Protein AF-A0A0D6MD33-F1 (afdb_monomer_lite)

Organism: NCBI:txid53326

Foldseek 3Di:
DDDPPVVVVVVVVVLVVVLVVLLVVCVVPVVLLVLLPDVVLSVVSVCSNVVHDPPDDDPVSVVSNVVSVVVVVVVVVVVD

Sequence (80 aa):
MFRSTSDSASTQCITDLKQRLLKTAVSKNPQILNSVDNQQIKELINQVIAGDDPAMLNHEQINSINEWLETLDQGDERRR

Structure (mmCIF, N/CA/C/O backbone):
data_AF-A0A0D6MD33-F1
#
_entry.id   AF-A0A0D6MD33-F1
#
loop_
_atom_site.group_PDB
_atom_site.i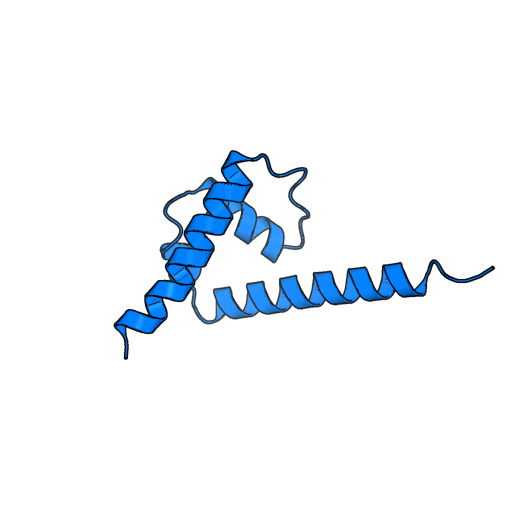d
_atom_site.type_symbol
_atom_site.label_atom_id
_atom_site.label_alt_id
_atom_site.label_comp_id
_atom_site.label_asym_id
_atom_site.label_entity_id
_atom_site.label_seq_id
_atom_site.pdbx_PDB_ins_code
_atom_site.Cartn_x
_atom_site.Cartn_y
_atom_site.Cartn_z
_atom_site.occupancy
_atom_site.B_iso_or_equiv
_atom_site.auth_seq_id
_atom_site.auth_comp_id
_atom_site.auth_asym_id
_atom_site.auth_atom_id
_atom_site.pdbx_PDB_model_num
ATOM 1 N N . MET A 1 1 ? 29.140 3.224 -25.150 1.00 42.03 1 MET A N 1
ATOM 2 C CA . MET A 1 1 ? 28.336 3.932 -24.132 1.00 42.03 1 MET A CA 1
ATOM 3 C C . MET A 1 1 ? 26.990 3.215 -24.041 1.00 42.03 1 MET A C 1
ATOM 5 O O . MET A 1 1 ? 26.095 3.535 -24.799 1.00 42.03 1 MET A O 1
ATOM 9 N N . PHE A 1 2 ? 26.876 2.163 -23.222 1.00 50.47 2 PHE A N 1
ATOM 10 C CA . PHE A 1 2 ? 25.638 1.381 -23.058 1.00 50.47 2 PHE A CA 1
ATOM 11 C C . PHE A 1 2 ? 25.520 0.976 -21.587 1.00 50.47 2 PHE A C 1
ATOM 13 O O . PHE A 1 2 ? 26.024 -0.067 -21.186 1.00 50.47 2 PHE A O 1
ATOM 20 N N . ARG A 1 3 ? 24.957 1.854 -20.755 1.00 44.62 3 ARG A N 1
ATOM 21 C CA . ARG A 1 3 ? 24.738 1.568 -19.327 1.00 44.62 3 ARG A CA 1
ATOM 22 C C . ARG A 1 3 ? 23.351 1.961 -18.811 1.00 44.62 3 ARG A C 1
ATOM 24 O O . ARG A 1 3 ? 23.109 1.831 -17.628 1.00 44.62 3 ARG A O 1
ATOM 31 N N . SER A 1 4 ? 22.432 2.380 -19.680 1.00 49.16 4 SER A N 1
ATOM 32 C CA . SER A 1 4 ? 21.135 2.934 -19.247 1.00 49.16 4 SER A CA 1
ATOM 33 C C . SER A 1 4 ? 19.928 2.031 -19.528 1.00 49.16 4 SER A C 1
ATOM 35 O O . SER A 1 4 ? 18.819 2.377 -19.145 1.00 49.16 4 SER A O 1
ATOM 37 N N . THR A 1 5 ? 20.111 0.882 -20.187 1.00 50.59 5 THR A N 1
ATOM 38 C CA . THR A 1 5 ? 19.014 -0.051 -20.519 1.00 50.59 5 THR A CA 1
ATOM 39 C C . THR A 1 5 ? 18.852 -1.185 -19.506 1.00 50.59 5 THR A C 1
ATOM 41 O O . THR A 1 5 ? 17.748 -1.691 -19.329 1.00 50.59 5 THR A O 1
ATOM 44 N N . SER A 1 6 ? 19.926 -1.588 -18.818 1.00 54.03 6 SER A N 1
ATOM 45 C CA . SER A 1 6 ? 19.839 -2.603 -17.757 1.00 54.03 6 SER A CA 1
ATOM 46 C C . SER A 1 6 ? 19.180 -2.060 -16.491 1.00 54.03 6 SER A C 1
ATOM 48 O O . SER A 1 6 ? 18.411 -2.784 -15.861 1.00 54.03 6 SER A O 1
ATOM 50 N N . ASP A 1 7 ? 19.417 -0.792 -16.147 1.00 62.78 7 ASP A N 1
ATOM 51 C CA . ASP A 1 7 ? 18.845 -0.175 -14.942 1.00 62.78 7 ASP A CA 1
ATOM 52 C C . ASP A 1 7 ? 17.333 0.069 -15.092 1.00 62.78 7 ASP A C 1
ATOM 54 O O . ASP A 1 7 ? 16.571 -0.103 -14.142 1.00 62.78 7 ASP A O 1
ATOM 58 N N . SER A 1 8 ? 16.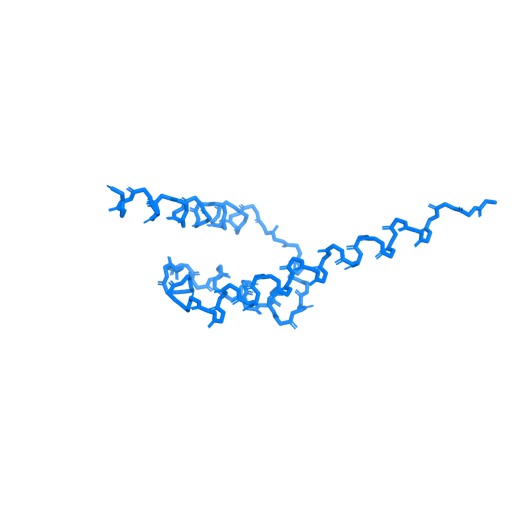858 0.379 -16.302 1.00 67.31 8 SER A N 1
ATOM 59 C CA . SER A 1 8 ? 15.426 0.557 -16.575 1.00 67.31 8 SER A CA 1
ATOM 60 C C . SER A 1 8 ? 14.662 -0.768 -16.624 1.00 67.31 8 SER A C 1
ATOM 62 O O . SER A 1 8 ? 13.598 -0.880 -16.019 1.00 67.31 8 SER A O 1
ATOM 64 N N . ALA A 1 9 ? 15.218 -1.802 -17.266 1.00 76.50 9 ALA A N 1
ATOM 65 C CA . ALA A 1 9 ? 14.600 -3.130 -17.307 1.00 76.50 9 ALA A CA 1
ATOM 66 C C . ALA A 1 9 ? 14.513 -3.782 -15.915 1.00 76.50 9 ALA A C 1
ATOM 68 O O . ALA A 1 9 ? 13.521 -4.434 -15.588 1.00 76.50 9 ALA A O 1
ATOM 69 N N . SER A 1 10 ? 15.534 -3.589 -15.076 1.00 80.38 10 SER A N 1
ATOM 70 C CA . SER A 1 10 ? 15.537 -4.080 -13.694 1.00 80.38 10 SER A CA 1
ATOM 71 C C . SER A 1 10 ? 14.573 -3.299 -12.802 1.00 80.38 10 SER A C 1
ATOM 73 O O . SER A 1 10 ? 13.831 -3.922 -12.045 1.00 80.38 10 SER A O 1
ATOM 75 N N . THR A 1 11 ? 14.503 -1.972 -12.939 1.00 82.94 11 THR A N 1
ATOM 76 C CA . THR A 1 11 ? 13.514 -1.147 -12.224 1.00 82.94 11 THR A CA 1
ATOM 77 C C . THR A 1 11 ? 12.089 -1.570 -12.572 1.00 82.94 11 THR A C 1
ATOM 79 O O . THR A 1 11 ? 11.295 -1.815 -11.667 1.00 82.94 11 THR A O 1
ATOM 82 N N . GLN A 1 12 ? 11.785 -1.753 -13.861 1.00 82.56 12 GLN A N 1
ATOM 83 C CA . GLN A 1 12 ? 10.469 -2.221 -14.302 1.00 82.56 12 GLN A CA 1
ATOM 84 C C . GLN A 1 12 ? 10.141 -3.605 -13.732 1.00 82.56 12 GLN A C 1
ATOM 86 O O . GLN A 1 12 ? 9.068 -3.807 -13.175 1.00 82.56 12 GLN A O 1
ATOM 91 N N . CYS A 1 13 ? 11.088 -4.545 -13.801 1.00 86.44 13 CYS A N 1
ATOM 92 C CA . CYS A 1 13 ? 10.914 -5.886 -13.242 1.00 86.44 13 CYS A CA 1
ATOM 93 C C . CYS A 1 13 ? 10.629 -5.851 -11.730 1.00 86.44 13 CYS A C 1
ATOM 95 O O . CYS A 1 13 ? 9.754 -6.565 -11.243 1.00 86.44 13 CYS A O 1
ATOM 97 N N . ILE A 1 14 ? 11.336 -4.999 -10.979 1.00 85.62 14 ILE A N 1
ATOM 98 C CA . ILE A 1 14 ? 11.124 -4.831 -9.535 1.00 85.62 14 ILE A CA 1
ATOM 99 C C . ILE A 1 14 ? 9.745 -4.225 -9.252 1.00 85.62 14 ILE A C 1
ATOM 101 O O . ILE A 1 14 ? 9.064 -4.683 -8.332 1.00 85.62 14 ILE A O 1
ATOM 105 N N . THR A 1 15 ? 9.319 -3.224 -10.023 1.00 84.38 15 THR A N 1
ATOM 106 C CA . THR A 1 15 ? 7.983 -2.623 -9.897 1.00 84.38 15 THR A CA 1
ATOM 107 C C . THR A 1 15 ? 6.893 -3.661 -10.153 1.00 84.38 15 THR A C 1
ATOM 109 O O . THR A 1 15 ? 6.026 -3.856 -9.298 1.00 84.38 15 THR A O 1
ATOM 112 N N . ASP A 1 16 ? 6.992 -4.411 -11.251 1.00 85.94 16 ASP A N 1
ATOM 113 C CA . ASP A 1 16 ? 6.043 -5.470 -11.601 1.00 85.94 16 ASP A CA 1
ATOM 114 C C . ASP A 1 16 ? 5.998 -6.568 -10.525 1.00 85.94 16 ASP A C 1
ATOM 116 O O . ASP A 1 16 ? 4.927 -7.073 -10.172 1.00 85.94 16 ASP A O 1
ATOM 120 N N . LEU A 1 17 ? 7.158 -6.942 -9.972 1.00 87.38 17 LEU A N 1
ATOM 121 C CA . LEU A 1 17 ? 7.257 -7.918 -8.889 1.00 87.38 17 LEU A CA 1
ATOM 122 C C . LEU A 1 17 ? 6.526 -7.427 -7.634 1.00 87.38 17 LEU A C 1
ATOM 124 O O . LEU A 1 17 ? 5.722 -8.172 -7.070 1.00 87.38 17 LEU A O 1
ATOM 128 N N . LYS A 1 18 ? 6.765 -6.177 -7.215 1.00 85.25 18 LYS A N 1
ATOM 129 C CA . LYS A 1 18 ? 6.091 -5.563 -6.060 1.00 85.25 18 LYS A CA 1
ATOM 130 C C . LYS A 1 18 ? 4.577 -5.509 -6.260 1.00 85.25 18 LYS A C 1
ATOM 132 O O . LYS A 1 18 ? 3.841 -5.929 -5.369 1.00 85.25 18 LYS A O 1
ATOM 137 N N . GLN A 1 19 ? 4.114 -5.077 -7.433 1.00 85.44 19 GLN A N 1
ATOM 138 C CA . GLN A 1 19 ? 2.686 -5.023 -7.764 1.00 85.44 19 GLN A CA 1
ATOM 139 C C . GLN A 1 19 ? 2.038 -6.413 -7.716 1.00 85.44 19 GLN A C 1
ATOM 141 O O . GLN A 1 19 ? 0.993 -6.593 -7.090 1.00 85.44 19 GLN A O 1
ATOM 146 N N . ARG A 1 20 ? 2.669 -7.432 -8.317 1.00 88.69 20 ARG A N 1
ATOM 147 C CA . ARG A 1 20 ? 2.159 -8.816 -8.301 1.00 88.69 20 ARG A CA 1
ATOM 148 C C . ARG A 1 20 ? 2.114 -9.405 -6.897 1.00 88.69 20 ARG A C 1
ATOM 150 O O . ARG A 1 20 ? 1.146 -10.093 -6.564 1.00 88.69 20 ARG A O 1
ATOM 157 N N . LEU A 1 21 ? 3.134 -9.146 -6.080 1.00 88.44 21 LEU A N 1
ATOM 158 C CA . LEU A 1 21 ? 3.167 -9.578 -4.684 1.00 88.44 21 LEU A CA 1
ATOM 159 C C . LEU A 1 21 ? 2.047 -8.918 -3.882 1.00 88.44 21 LEU A C 1
ATOM 161 O O . LEU A 1 21 ? 1.284 -9.629 -3.231 1.00 88.44 21 LEU A O 1
ATOM 165 N N . LEU A 1 22 ? 1.890 -7.597 -3.997 1.00 85.50 22 LEU A N 1
ATOM 166 C CA . LEU A 1 22 ? 0.837 -6.849 -3.312 1.00 85.50 22 LEU A CA 1
ATOM 167 C C . LEU A 1 22 ? -0.558 -7.335 -3.727 1.00 85.50 22 LEU A C 1
ATOM 169 O O . LEU A 1 22 ? -1.374 -7.677 -2.873 1.00 85.50 22 LEU A O 1
ATOM 173 N N . LYS A 1 23 ? -0.803 -7.473 -5.036 1.00 87.69 23 LYS A N 1
ATOM 174 C CA . LYS A 1 23 ? -2.047 -8.027 -5.586 1.00 87.69 23 LYS A CA 1
ATOM 175 C C . LYS A 1 23 ? -2.348 -9.418 -5.035 1.00 87.69 23 LYS A C 1
ATOM 177 O O . LYS A 1 23 ? -3.480 -9.711 -4.655 1.00 87.69 23 LYS A O 1
ATOM 182 N N . THR A 1 24 ? -1.335 -10.279 -4.982 1.00 89.19 24 THR A N 1
ATOM 183 C CA . THR A 1 24 ? -1.478 -11.643 -4.460 1.00 89.19 24 THR A CA 1
ATOM 184 C C . THR A 1 24 ? -1.768 -11.634 -2.961 1.00 89.19 24 THR A C 1
ATOM 186 O O . THR A 1 24 ? -2.633 -12.383 -2.513 1.00 89.19 24 THR A O 1
ATOM 189 N N . ALA A 1 25 ? -1.086 -10.788 -2.187 1.00 86.31 25 ALA A N 1
ATOM 190 C CA . ALA A 1 25 ? -1.292 -10.656 -0.748 1.00 86.31 25 ALA A CA 1
ATOM 191 C C . ALA A 1 25 ? -2.716 -10.184 -0.429 1.00 86.31 25 ALA A C 1
ATOM 193 O O . ALA A 1 25 ? -3.406 -10.828 0.358 1.00 86.31 25 ALA A O 1
ATOM 194 N N . VAL A 1 26 ? -3.192 -9.141 -1.112 1.00 85.50 26 VAL A N 1
ATOM 195 C CA . VAL A 1 26 ? -4.563 -8.633 -0.969 1.00 85.50 26 VAL A CA 1
ATOM 196 C C . VAL A 1 26 ? -5.599 -9.666 -1.409 1.00 85.50 26 VAL A C 1
ATOM 198 O O . VAL A 1 26 ? -6.594 -9.869 -0.721 1.00 85.50 26 VAL A O 1
ATOM 201 N N . SER A 1 27 ? -5.361 -10.379 -2.514 1.00 86.06 27 SER A N 1
ATOM 202 C CA . SER A 1 27 ? -6.274 -11.433 -2.971 1.00 86.06 27 SER A CA 1
ATOM 203 C C . SER A 1 27 ? -6.341 -12.619 -2.005 1.00 86.06 27 SER A C 1
ATOM 205 O O . SER A 1 27 ? -7.397 -13.238 -1.889 1.00 86.06 27 SER A O 1
ATOM 207 N N . LYS A 1 28 ? -5.231 -12.969 -1.344 1.00 87.31 28 LYS A N 1
ATOM 208 C CA . LYS A 1 28 ? -5.183 -14.056 -0.355 1.00 87.31 28 LYS A CA 1
ATOM 209 C C . LYS A 1 28 ? -5.713 -13.632 1.009 1.00 87.31 28 LYS A C 1
ATOM 211 O O . LYS A 1 28 ? -6.242 -14.468 1.735 1.00 87.31 28 LYS A O 1
ATOM 216 N N . ASN A 1 29 ? -5.560 -12.360 1.357 1.00 84.00 29 ASN A N 1
ATOM 217 C CA . ASN A 1 29 ? -6.007 -11.802 2.619 1.00 84.00 29 ASN A CA 1
ATOM 218 C C . ASN A 1 29 ? -6.741 -10.468 2.390 1.00 84.00 29 ASN A C 1
ATOM 220 O O . ASN A 1 29 ? -6.177 -9.396 2.623 1.00 84.00 29 ASN A O 1
ATOM 224 N N . PRO A 1 30 ? -8.019 -10.515 1.969 1.00 82.88 30 PRO A N 1
ATOM 225 C CA . PRO A 1 30 ? -8.804 -9.310 1.704 1.00 82.88 30 PRO A CA 1
ATOM 226 C C . PRO A 1 30 ? -9.034 -8.454 2.958 1.00 82.88 30 PRO A C 1
ATOM 228 O O . PRO A 1 30 ? -9.361 -7.276 2.838 1.00 82.88 30 PRO A O 1
ATOM 231 N N . GLN A 1 31 ? -8.808 -9.003 4.160 1.00 82.06 31 GLN A N 1
ATOM 232 C CA . GLN A 1 31 ? -8.895 -8.246 5.412 1.00 82.06 31 GLN A CA 1
ATOM 233 C C . GLN A 1 31 ? -7.852 -7.125 5.496 1.00 82.06 31 GLN A C 1
ATOM 235 O O . GLN A 1 31 ? -8.095 -6.139 6.181 1.00 82.06 31 GLN A O 1
ATOM 240 N N . ILE A 1 32 ? -6.739 -7.228 4.758 1.00 82.38 32 ILE A N 1
ATOM 241 C CA . ILE A 1 32 ? -5.718 -6.172 4.665 1.00 82.38 32 ILE A CA 1
ATOM 242 C C . ILE A 1 32 ? -6.325 -4.867 4.132 1.00 82.38 32 ILE A C 1
ATOM 244 O O . ILE A 1 32 ? -5.994 -3.795 4.616 1.00 82.38 32 ILE A O 1
ATOM 248 N N . LEU A 1 33 ? -7.252 -4.937 3.170 1.00 80.12 33 LEU A N 1
ATOM 249 C CA . LEU A 1 33 ? -7.963 -3.750 2.675 1.00 80.12 33 LEU A CA 1
ATOM 250 C C . LEU A 1 33 ? -9.117 -3.311 3.583 1.00 80.12 33 LEU A C 1
ATOM 252 O O . LEU A 1 33 ? -9.621 -2.198 3.435 1.00 80.12 33 LEU A O 1
ATOM 256 N N . ASN A 1 34 ? -9.573 -4.188 4.478 1.00 80.06 34 ASN A N 1
ATOM 257 C CA . ASN A 1 34 ? -10.598 -3.859 5.466 1.00 80.06 34 ASN A CA 1
ATOM 258 C C . ASN A 1 34 ? -10.004 -3.183 6.704 1.00 80.06 34 ASN A C 1
ATOM 260 O O . ASN A 1 34 ? -10.734 -2.472 7.377 1.00 80.06 34 ASN A O 1
ATOM 264 N N . SER A 1 35 ? -8.710 -3.375 6.988 1.00 80.94 35 SER A N 1
ATOM 265 C CA . SER A 1 35 ? -8.002 -2.625 8.034 1.00 80.94 35 SER A CA 1
ATOM 266 C C . SER A 1 35 ? -7.619 -1.209 7.601 1.00 80.94 35 SER A C 1
ATOM 268 O O . SER A 1 35 ? -7.134 -0.426 8.411 1.00 80.94 35 SER A O 1
ATOM 270 N N . VAL A 1 36 ? -7.810 -0.875 6.323 1.00 83.25 36 VAL A N 1
ATOM 271 C CA . VAL A 1 36 ? -7.622 0.483 5.819 1.00 83.25 36 VAL A CA 1
ATOM 272 C C . VAL A 1 36 ? -8.876 1.304 6.132 1.00 83.25 36 VAL A C 1
ATOM 274 O O . VAL A 1 36 ? -9.844 1.283 5.369 1.00 83.25 36 VAL A O 1
ATOM 277 N N . ASP A 1 37 ? -8.848 2.066 7.223 1.00 78.69 37 ASP A N 1
ATOM 278 C CA . ASP A 1 37 ? -9.943 2.988 7.566 1.00 78.69 37 ASP A CA 1
ATOM 279 C C . ASP A 1 37 ? -9.991 4.206 6.624 1.00 78.69 37 ASP A C 1
ATOM 281 O O . ASP A 1 37 ? -11.054 4.757 6.327 1.00 78.69 37 ASP A O 1
ATOM 285 N N . ASN A 1 38 ? -8.835 4.613 6.095 1.00 82.31 38 ASN A N 1
ATOM 286 C CA . ASN A 1 38 ? -8.713 5.762 5.205 1.00 82.31 38 ASN A CA 1
ATOM 287 C C . ASN A 1 38 ? -9.004 5.380 3.739 1.00 82.31 38 ASN A C 1
ATOM 289 O O . ASN A 1 38 ? -8.192 4.740 3.067 1.00 82.31 38 ASN A O 1
ATOM 293 N N . GLN A 1 39 ? -10.145 5.833 3.208 1.00 82.06 39 GLN A N 1
ATOM 294 C CA . GLN A 1 39 ? -10.563 5.546 1.827 1.00 82.06 39 GLN A CA 1
ATOM 295 C C . GLN A 1 39 ? -9.534 5.974 0.771 1.00 82.06 39 GLN A C 1
ATOM 297 O O . GLN A 1 39 ? -9.362 5.258 -0.211 1.00 82.06 39 GLN A O 1
ATOM 302 N N . GLN A 1 40 ? -8.793 7.068 0.983 1.00 81.25 40 GLN A N 1
ATOM 303 C CA . GLN A 1 40 ? -7.766 7.499 0.026 1.00 81.25 40 GLN A CA 1
ATOM 304 C C . GLN A 1 40 ? -6.615 6.494 -0.070 1.00 81.25 40 GLN A C 1
ATOM 306 O O . GLN A 1 40 ? -6.147 6.199 -1.167 1.00 81.25 40 GLN A O 1
ATOM 311 N N . ILE A 1 41 ? -6.182 5.920 1.060 1.00 83.06 41 ILE A N 1
ATOM 312 C CA . ILE A 1 41 ? -5.169 4.854 1.061 1.00 83.06 41 ILE A CA 1
ATOM 313 C C . ILE A 1 41 ? -5.715 3.630 0.320 1.00 83.06 41 ILE A C 1
ATOM 315 O O . ILE A 1 41 ? -5.009 3.007 -0.470 1.00 83.06 41 ILE A O 1
ATOM 319 N N . LYS A 1 42 ? -6.986 3.285 0.552 1.00 86.06 42 LYS A N 1
ATOM 320 C CA . LYS A 1 42 ? -7.629 2.125 -0.072 1.00 86.06 42 LYS A CA 1
ATOM 321 C C . LYS A 1 42 ? -7.699 2.268 -1.592 1.00 86.06 42 LYS A C 1
ATOM 323 O O . LYS A 1 42 ? -7.388 1.320 -2.311 1.00 86.06 42 LYS A O 1
ATOM 328 N N . GLU A 1 43 ? -8.083 3.443 -2.083 1.00 85.12 43 GLU A N 1
ATOM 329 C CA . GLU A 1 43 ? -8.087 3.772 -3.512 1.00 85.12 43 GLU A CA 1
ATOM 330 C C . GLU A 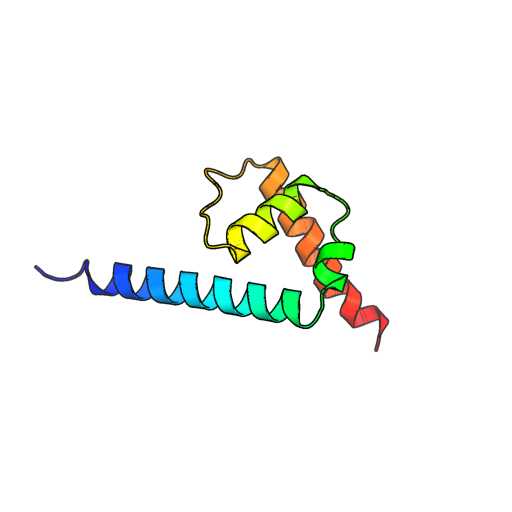1 43 ? -6.682 3.707 -4.109 1.00 85.12 43 GLU A C 1
ATOM 332 O O . GLU A 1 43 ? -6.491 3.092 -5.156 1.00 85.12 43 GLU A O 1
ATOM 337 N N . LEU A 1 44 ? -5.687 4.245 -3.407 1.00 84.44 44 LEU A N 1
ATOM 338 C CA . LEU A 1 44 ? -4.292 4.219 -3.830 1.00 84.44 44 LEU A CA 1
ATOM 339 C C . LEU A 1 44 ? -3.734 2.797 -3.927 1.00 84.44 44 LEU A C 1
ATOM 341 O O . LEU A 1 44 ? -3.110 2.448 -4.925 1.00 84.44 44 LEU A O 1
ATOM 345 N N . ILE A 1 45 ? -3.995 1.939 -2.938 1.00 84.25 45 ILE A N 1
ATOM 346 C CA . ILE A 1 45 ? -3.590 0.528 -2.993 1.00 84.25 45 ILE A CA 1
ATOM 347 C C . ILE A 1 45 ? -4.264 -0.168 -4.181 1.00 84.25 45 ILE A C 1
ATOM 349 O O . ILE A 1 45 ? -3.611 -0.928 -4.895 1.00 84.25 45 ILE A O 1
ATOM 353 N N . ASN A 1 46 ? -5.549 0.105 -4.425 1.00 86.00 46 ASN A N 1
ATOM 354 C CA . ASN A 1 46 ? -6.264 -0.453 -5.572 1.00 86.00 46 ASN A CA 1
ATOM 355 C C . ASN A 1 46 ? -5.668 0.011 -6.909 1.00 86.00 46 ASN A C 1
ATOM 357 O O . ASN A 1 46 ? -5.522 -0.819 -7.803 1.00 86.00 46 ASN A O 1
ATOM 361 N N . GLN A 1 47 ? -5.274 1.281 -7.032 1.00 85.31 47 GLN A N 1
ATOM 362 C CA . GLN A 1 47 ? -4.574 1.814 -8.208 1.00 85.31 47 GLN A CA 1
ATOM 363 C C . GLN A 1 47 ? -3.227 1.108 -8.418 1.00 85.31 47 GLN A C 1
ATOM 365 O O . GLN A 1 47 ? -2.978 0.548 -9.485 1.00 85.31 47 GLN A O 1
ATOM 370 N N . VAL A 1 48 ? -2.404 1.001 -7.369 1.00 83.56 48 VAL A N 1
ATOM 371 C CA . VAL A 1 48 ? -1.105 0.307 -7.438 1.00 83.56 48 VAL A CA 1
ATOM 372 C C . VAL A 1 48 ? -1.273 -1.169 -7.825 1.00 83.56 48 VAL A C 1
ATOM 374 O O . VAL A 1 48 ? -0.486 -1.709 -8.602 1.00 83.56 48 VAL A O 1
ATOM 377 N N . ILE A 1 49 ? -2.314 -1.840 -7.322 1.00 84.31 49 ILE A N 1
ATOM 378 C CA . ILE A 1 49 ? -2.647 -3.232 -7.673 1.00 84.31 49 ILE A CA 1
ATOM 379 C C . ILE A 1 49 ? -3.164 -3.361 -9.113 1.00 84.31 49 ILE A C 1
ATOM 381 O O . ILE A 1 49 ? -2.930 -4.391 -9.758 1.00 84.31 49 ILE A O 1
ATOM 385 N N . ALA A 1 50 ? -3.882 -2.351 -9.608 1.00 82.94 50 ALA A N 1
ATOM 386 C CA . ALA A 1 50 ? -4.343 -2.277 -10.991 1.00 82.94 50 ALA A CA 1
ATOM 387 C C . ALA A 1 50 ? -3.185 -2.053 -11.980 1.00 82.94 50 ALA A C 1
ATOM 389 O O . ALA A 1 50 ? -3.344 -2.332 -13.167 1.00 82.94 50 ALA A O 1
ATOM 390 N N . GLY A 1 51 ? -2.011 -1.657 -11.478 1.00 76.38 51 GLY A N 1
ATOM 391 C CA . GLY A 1 51 ? -0.842 -1.321 -12.285 1.00 76.38 51 GLY A CA 1
ATOM 392 C C . GLY A 1 51 ? -0.777 0.161 -12.644 1.00 76.38 51 GLY A C 1
ATOM 393 O O . GLY A 1 51 ? 0.093 0.545 -13.423 1.00 76.38 51 GLY A O 1
ATOM 394 N N . ASP A 1 52 ? -1.666 0.976 -12.075 1.00 79.25 52 ASP A N 1
ATOM 395 C CA . ASP A 1 52 ? -1.631 2.422 -12.222 1.00 79.25 52 ASP A CA 1
ATOM 396 C C . ASP A 1 52 ? -0.515 2.997 -11.346 1.00 79.25 52 ASP A C 1
ATOM 398 O O . ASP A 1 52 ? -0.261 2.528 -10.231 1.00 79.25 52 ASP A O 1
ATOM 402 N N . ASP A 1 53 ? 0.152 4.024 -11.863 1.00 72.44 53 ASP A N 1
ATOM 403 C CA . ASP A 1 53 ? 1.135 4.798 -11.113 1.00 72.44 53 ASP A CA 1
ATOM 404 C C . ASP A 1 53 ? 0.416 6.015 -10.512 1.00 72.44 53 ASP A C 1
ATOM 406 O O . ASP A 1 53 ? 0.052 6.933 -11.260 1.00 72.44 53 ASP A O 1
ATOM 410 N N . PRO A 1 54 ? 0.109 6.024 -9.199 1.00 67.00 54 PRO A N 1
ATOM 411 C CA . PRO A 1 54 ? -0.560 7.156 -8.586 1.00 67.00 54 PRO A CA 1
ATOM 412 C C . PRO A 1 54 ? 0.364 8.373 -8.673 1.00 67.00 54 PRO A C 1
ATOM 414 O O . PRO A 1 54 ? 1.413 8.443 -8.029 1.00 67.00 54 PRO A O 1
ATOM 417 N N . ALA A 1 55 ? -0.028 9.336 -9.505 1.00 59.84 55 ALA A N 1
ATOM 418 C CA . ALA A 1 55 ? 0.717 10.569 -9.698 1.00 59.84 55 ALA A CA 1
ATOM 419 C C . ALA A 1 55 ? 0.952 11.262 -8.346 1.00 59.84 55 ALA A C 1
ATOM 421 O O . ALA A 1 55 ? 0.007 11.461 -7.591 1.00 59.84 55 ALA A O 1
ATOM 422 N N . MET A 1 56 ? 2.219 11.604 -8.074 1.00 65.88 56 MET A N 1
ATOM 423 C CA . MET A 1 56 ? 2.732 12.324 -6.898 1.00 65.88 56 MET A CA 1
ATOM 424 C C . MET A 1 56 ? 1.861 12.253 -5.636 1.00 65.88 56 MET A C 1
ATOM 426 O O . MET A 1 56 ? 0.983 13.085 -5.410 1.00 65.88 56 MET A O 1
ATOM 430 N N . LEU A 1 57 ? 2.199 11.309 -4.760 1.00 78.75 57 LEU A N 1
ATOM 431 C CA . LEU A 1 57 ? 1.644 11.253 -3.412 1.00 78.75 57 LEU A CA 1
ATOM 432 C C . LEU A 1 57 ? 2.048 12.497 -2.623 1.00 78.75 57 LEU A C 1
ATOM 434 O O . LEU A 1 57 ? 3.225 12.866 -2.585 1.00 78.75 57 LEU A O 1
ATOM 438 N N . ASN A 1 58 ? 1.080 13.134 -1.972 1.00 83.38 58 ASN A N 1
ATOM 439 C CA . ASN A 1 58 ? 1.362 14.228 -1.053 1.00 83.38 58 ASN A CA 1
ATOM 440 C C . ASN A 1 58 ? 1.883 13.689 0.298 1.00 83.38 58 ASN A C 1
ATOM 442 O O . ASN A 1 58 ? 1.792 12.498 0.603 1.00 83.38 58 ASN A O 1
ATOM 446 N N . HIS A 1 59 ? 2.446 14.572 1.128 1.00 83.88 59 HIS A N 1
ATOM 447 C CA . HIS A 1 59 ? 3.023 14.172 2.416 1.00 83.88 59 HIS A CA 1
ATOM 448 C C . HIS A 1 59 ? 2.008 13.522 3.371 1.00 83.88 59 HIS A C 1
ATOM 450 O O . HIS A 1 59 ? 2.369 12.587 4.081 1.00 83.88 59 HIS A O 1
ATOM 456 N N . GLU A 1 60 ? 0.748 13.965 3.374 1.00 84.50 60 GLU A N 1
ATOM 457 C CA . GLU A 1 60 ? -0.301 13.360 4.206 1.00 84.50 60 GLU A CA 1
ATOM 458 C C . GLU A 1 60 ? -0.618 11.926 3.777 1.00 84.50 60 GLU A C 1
ATOM 460 O O . GLU A 1 60 ? -0.731 11.044 4.624 1.00 84.50 60 GLU A O 1
ATOM 465 N N . GLN A 1 61 ? -0.711 11.673 2.471 1.00 81.56 61 GLN A N 1
ATOM 466 C CA . GLN A 1 61 ? -0.938 10.344 1.907 1.00 81.56 61 GLN A CA 1
ATOM 467 C C . GLN A 1 61 ? 0.226 9.410 2.228 1.00 81.56 61 GLN A C 1
ATOM 469 O O . GLN A 1 61 ? -0.004 8.275 2.635 1.00 81.56 61 GLN A O 1
ATOM 474 N N . ILE A 1 62 ? 1.468 9.890 2.102 1.00 85.50 62 ILE A N 1
ATOM 475 C CA . ILE A 1 62 ? 2.665 9.115 2.454 1.00 85.50 62 ILE A CA 1
ATOM 476 C C . ILE A 1 62 ? 2.640 8.733 3.937 1.00 85.50 62 ILE A C 1
ATOM 478 O O . ILE A 1 62 ? 2.821 7.561 4.262 1.00 85.50 62 ILE A O 1
ATOM 482 N N . ASN A 1 63 ? 2.377 9.691 4.830 1.00 86.94 63 ASN A N 1
ATOM 483 C CA . ASN A 1 63 ? 2.291 9.420 6.266 1.00 86.94 63 ASN A CA 1
ATOM 484 C C . ASN A 1 63 ? 1.167 8.428 6.579 1.00 86.94 63 ASN A C 1
ATOM 486 O O . ASN A 1 63 ? 1.400 7.443 7.267 1.00 86.94 63 ASN A O 1
ATOM 490 N N . SER A 1 64 ? -0.009 8.631 5.985 1.00 85.75 64 SER A N 1
ATOM 491 C CA . SER A 1 64 ? -1.173 7.761 6.160 1.00 85.75 64 SER A CA 1
ATOM 492 C C . SER A 1 64 ? -0.879 6.314 5.735 1.00 85.75 64 SER A C 1
ATOM 494 O O . SER A 1 64 ? -1.243 5.374 6.437 1.00 85.75 64 SER A O 1
ATOM 496 N N . ILE A 1 65 ? -0.193 6.118 4.601 1.00 86.19 65 ILE A N 1
ATOM 497 C CA . ILE A 1 65 ? 0.224 4.787 4.128 1.00 86.19 65 ILE A CA 1
ATOM 498 C C . ILE A 1 65 ? 1.215 4.153 5.100 1.00 86.19 65 ILE A C 1
ATOM 500 O O . ILE A 1 65 ? 1.065 2.975 5.416 1.00 86.19 65 ILE A O 1
ATOM 504 N N . ASN A 1 66 ? 2.219 4.906 5.555 1.00 86.44 66 ASN A N 1
ATOM 505 C CA . ASN A 1 66 ? 3.223 4.393 6.484 1.00 86.44 66 ASN A CA 1
ATOM 506 C C . ASN A 1 66 ? 2.582 3.966 7.808 1.00 86.44 66 ASN A C 1
ATOM 508 O O . ASN A 1 66 ? 2.816 2.845 8.246 1.00 86.44 66 ASN A O 1
ATOM 512 N N . GLU A 1 67 ? 1.707 4.794 8.383 1.00 87.25 67 GLU A N 1
ATOM 513 C CA . GLU A 1 67 ? 0.954 4.450 9.593 1.00 87.25 67 GLU A CA 1
ATOM 514 C C . GLU A 1 67 ? 0.125 3.179 9.386 1.00 87.25 67 GLU A C 1
ATOM 516 O O . GLU A 1 67 ? 0.171 2.257 10.198 1.00 87.25 67 GLU A O 1
ATOM 521 N N . TRP A 1 68 ? -0.588 3.065 8.262 1.00 85.25 68 TRP A N 1
ATOM 522 C CA . TRP A 1 68 ? -1.338 1.849 7.958 1.00 85.25 68 TRP A CA 1
ATOM 523 C C . TRP A 1 68 ? -0.430 0.614 7.819 1.00 85.25 68 TRP A C 1
ATOM 525 O O . TRP A 1 68 ? -0.749 -0.441 8.371 1.00 85.25 68 TRP A O 1
ATOM 535 N N . LEU A 1 69 ? 0.713 0.724 7.139 1.00 83.69 69 LEU A N 1
ATOM 536 C CA . LEU A 1 69 ? 1.684 -0.370 7.035 1.00 83.69 69 LEU A CA 1
ATOM 537 C C . LEU A 1 69 ? 2.201 -0.801 8.416 1.00 83.69 69 LEU A C 1
ATOM 539 O O . LEU A 1 69 ? 2.310 -2.000 8.670 1.00 83.69 69 LEU A O 1
ATOM 543 N N . GLU A 1 70 ? 2.445 0.145 9.323 1.00 85.56 70 GLU A N 1
ATOM 544 C CA . GLU A 1 70 ? 2.823 -0.149 10.710 1.00 85.56 70 GLU A CA 1
ATOM 545 C C . GLU A 1 70 ? 1.707 -0.887 11.467 1.00 85.56 70 GLU A C 1
ATOM 547 O O . GLU A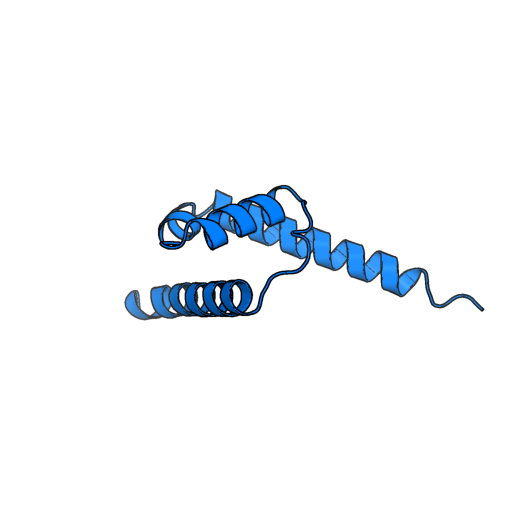 1 70 ? 1.985 -1.818 12.226 1.00 85.56 70 GLU A O 1
ATOM 552 N N . THR A 1 71 ? 0.430 -0.552 11.231 1.00 81.44 71 THR A N 1
ATOM 553 C CA . THR A 1 71 ? -0.693 -1.281 11.857 1.00 81.44 71 THR A CA 1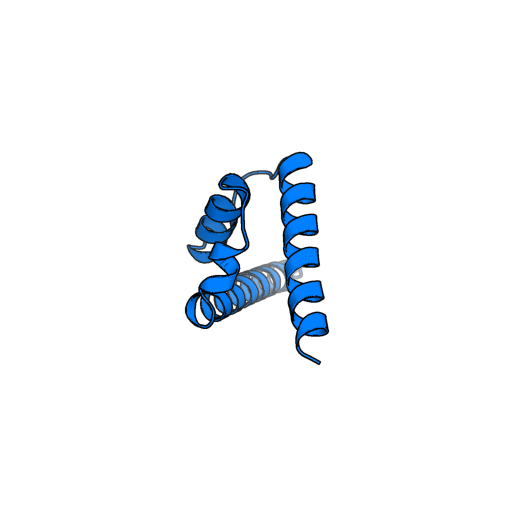
ATOM 554 C C . THR A 1 71 ? -0.810 -2.730 11.385 1.00 81.44 71 THR A C 1
ATOM 556 O O . THR A 1 71 ? -1.245 -3.593 1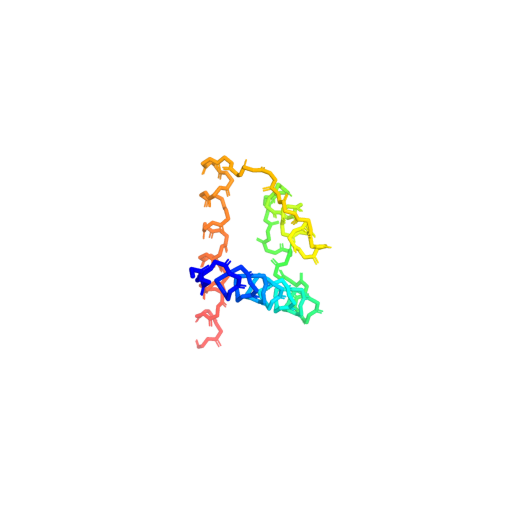2.154 1.00 81.44 71 THR A O 1
ATOM 559 N N . LEU A 1 72 ? -0.419 -3.023 10.139 1.00 76.69 72 LEU A N 1
ATOM 560 C CA . LEU A 1 72 ? -0.411 -4.391 9.620 1.00 76.69 72 LEU A CA 1
ATOM 561 C C . LEU A 1 72 ? 0.649 -5.254 10.311 1.00 76.69 72 LEU A C 1
ATOM 563 O O . LEU A 1 72 ? 0.367 -6.414 10.607 1.00 76.69 72 LEU A O 1
ATOM 567 N N . ASP A 1 73 ? 1.827 -4.690 10.585 1.00 70.94 73 ASP A N 1
ATOM 568 C CA . ASP A 1 73 ? 2.936 -5.384 11.253 1.00 70.94 73 ASP A CA 1
ATOM 569 C C . ASP A 1 73 ? 2.585 -5.721 12.715 1.00 70.94 73 ASP A C 1
ATOM 571 O O . ASP A 1 73 ? 2.735 -6.855 13.173 1.00 70.94 73 ASP A O 1
ATOM 575 N N . GLN A 1 74 ? 1.960 -4.776 13.423 1.00 63.28 74 GLN A N 1
ATOM 576 C CA . GLN A 1 74 ? 1.505 -4.966 14.809 1.00 63.28 74 GLN A CA 1
ATOM 577 C C . GLN A 1 74 ? 0.369 -5.999 14.949 1.00 63.28 74 GLN A C 1
ATOM 579 O O . GLN A 1 74 ? 0.166 -6.584 16.018 1.00 63.28 74 GLN A O 1
ATOM 584 N N . GLY A 1 75 ? -0.393 -6.246 13.878 1.00 54.88 75 GLY A N 1
ATOM 585 C CA . GLY A 1 75 ? -1.476 -7.230 13.862 1.00 54.88 75 GLY A CA 1
ATOM 586 C C . GLY A 1 75 ? -1.007 -8.683 14.019 1.00 54.88 75 GLY A C 1
ATOM 587 O O . GLY A 1 75 ? -1.788 -9.519 14.485 1.00 54.88 75 GLY A O 1
ATOM 588 N N . ASP A 1 76 ? 0.249 -8.985 13.672 1.00 51.81 76 ASP A N 1
ATOM 589 C CA . ASP A 1 76 ? 0.824 -10.333 13.789 1.00 51.81 76 ASP A CA 1
ATOM 590 C C . ASP A 1 76 ? 1.380 -10.628 15.195 1.00 51.81 76 ASP A C 1
ATOM 592 O O . ASP A 1 76 ? 1.382 -11.783 15.627 1.00 51.81 76 ASP A O 1
ATOM 596 N N . GLU A 1 77 ? 1.763 -9.605 15.967 1.00 49.19 77 GLU A N 1
ATOM 597 C CA . GLU A 1 77 ? 2.238 -9.787 17.347 1.00 49.19 77 GLU A CA 1
ATOM 598 C C . GLU A 1 77 ? 1.113 -10.173 18.316 1.00 49.19 77 GLU A C 1
ATOM 600 O O . GLU A 1 77 ? 1.334 -10.937 19.252 1.00 49.19 77 GLU A O 1
ATOM 605 N N . ARG A 1 78 ? -0.127 -9.731 18.069 1.00 47.06 78 ARG A N 1
ATOM 606 C CA . ARG A 1 78 ? -1.287 -10.097 18.908 1.00 47.06 78 ARG A CA 1
ATOM 607 C C . ARG A 1 78 ? -1.760 -11.545 18.746 1.00 47.06 78 ARG A C 1
ATOM 609 O O . ARG A 1 78 ? -2.629 -11.967 19.507 1.00 47.06 78 ARG A O 1
ATOM 616 N N . ARG A 1 79 ? -1.242 -12.301 17.768 1.00 50.16 79 ARG A N 1
ATOM 617 C CA . ARG A 1 79 ? -1.572 -13.729 17.573 1.00 50.16 79 ARG A CA 1
ATOM 618 C C . ARG A 1 79 ? -0.473 -14.696 18.033 1.00 50.16 79 ARG A C 1
ATOM 620 O O . ARG A 1 79 ? -0.563 -15.877 17.695 1.00 50.16 79 ARG A O 1
ATOM 627 N N . ARG A 1 80 ? 0.544 -14.230 18.762 1.00 44.41 80 ARG A N 1
ATOM 628 C CA . ARG A 1 80 ? 1.570 -15.095 19.366 1.00 44.41 80 ARG A CA 1
ATOM 629 C C . ARG A 1 80 ? 1.365 -15.283 20.860 1.00 44.41 80 ARG A C 1
ATOM 631 O O . ARG A 1 80 ? 0.960 -14.310 21.528 1.00 44.41 80 ARG A O 1
#

Secondary structure (DSSP, 8-state):
---SHHHHHHHHHHHHHHHHHHHHHHHH-THHHHS---HHHHHHHHHHHHT---S---HHHHHHHHHHHHHHHHHHHTT-

Radius of gyration: 15.3 Å; chains: 1; bounding box: 39×29×44 Å

pLDDT: mean 76.86, std 13.2, range [42.03, 89.19]